Protein AF-A0A662BMJ9-F1 (afdb_monomer_lite)

Structure (mmCIF, N/CA/C/O backbone):
data_AF-A0A662BMJ9-F1
#
_entry.id   AF-A0A662BMJ9-F1
#
loop_
_atom_site.group_PDB
_atom_site.id
_atom_site.type_symbol
_atom_site.label_atom_id
_atom_site.label_alt_id
_atom_site.label_comp_id
_atom_site.label_asym_id
_atom_site.label_entity_id
_atom_site.label_seq_id
_atom_site.pdbx_PDB_ins_code
_atom_site.Cartn_x
_atom_site.Cartn_y
_atom_site.Cartn_z
_atom_site.occupancy
_atom_site.B_iso_or_equiv
_atom_site.auth_seq_id
_atom_site.auth_comp_id
_atom_site.auth_asym_id
_atom_site.auth_atom_id
_atom_site.pdbx_PDB_model_num
ATOM 1 N N . ILE A 1 1 ? -10.178 13.682 -7.368 1.00 93.69 1 ILE A N 1
ATOM 2 C CA . ILE A 1 1 ? -8.852 13.863 -8.023 1.00 93.69 1 ILE A CA 1
ATOM 3 C C . ILE A 1 1 ? -7.966 12.644 -7.784 1.00 93.69 1 ILE A C 1
ATOM 5 O O . ILE A 1 1 ? -7.646 11.996 -8.767 1.00 93.69 1 ILE A O 1
ATOM 9 N N . LEU A 1 2 ? -7.639 12.289 -6.529 1.00 95.38 2 LEU A N 1
ATOM 10 C CA . LEU A 1 2 ? -6.793 11.124 -6.208 1.00 95.38 2 LEU A CA 1
ATOM 11 C C . LEU A 1 2 ? -7.266 9.824 -6.881 1.00 95.38 2 LEU A C 1
ATOM 13 O O . LEU A 1 2 ? -6.475 9.168 -7.548 1.00 95.38 2 LEU A O 1
ATOM 17 N N . GLU A 1 3 ? -8.557 9.504 -6.777 1.00 97.31 3 GLU A N 1
ATOM 18 C CA . GLU A 1 3 ? -9.143 8.311 -7.402 1.00 97.31 3 GLU A CA 1
ATOM 19 C C . GLU A 1 3 ? -8.971 8.288 -8.929 1.00 97.31 3 GLU A C 1
ATOM 21 O O . GLU A 1 3 ? -8.506 7.298 -9.487 1.00 97.31 3 GLU A O 1
ATOM 26 N N . ASN A 1 4 ? -9.262 9.403 -9.609 1.00 97.81 4 ASN A N 1
ATOM 27 C CA . ASN A 1 4 ? -9.080 9.521 -11.060 1.00 97.81 4 ASN A CA 1
ATOM 28 C C . ASN A 1 4 ? -7.610 9.333 -11.462 1.00 97.81 4 ASN A C 1
ATOM 30 O O . ASN A 1 4 ? -7.328 8.677 -12.464 1.00 97.81 4 ASN A O 1
ATOM 34 N N . THR A 1 5 ? -6.676 9.882 -10.678 1.00 97.50 5 THR A N 1
ATOM 35 C CA . THR A 1 5 ? -5.238 9.687 -10.892 1.00 97.50 5 THR A CA 1
ATOM 36 C C . THR A 1 5 ? -4.856 8.222 -10.711 1.00 97.50 5 THR A C 1
ATOM 38 O O . THR A 1 5 ? -4.206 7.660 -11.586 1.00 97.50 5 THR A O 1
ATOM 41 N N . PHE A 1 6 ? -5.297 7.582 -9.627 1.00 97.31 6 PHE A N 1
ATOM 42 C CA . PHE A 1 6 ? -5.014 6.175 -9.354 1.00 97.31 6 PHE A CA 1
ATOM 43 C C . PHE A 1 6 ? -5.556 5.258 -10.461 1.00 97.31 6 PHE A C 1
ATOM 45 O O . PHE A 1 6 ? -4.809 4.447 -11.003 1.00 97.31 6 PHE A O 1
ATOM 52 N N . ASN A 1 7 ? -6.804 5.465 -10.893 1.00 96.94 7 ASN A N 1
ATOM 53 C CA . ASN A 1 7 ? -7.401 4.746 -12.023 1.00 96.94 7 ASN A CA 1
ATOM 54 C C . ASN A 1 7 ? -6.602 4.939 -13.316 1.00 96.94 7 ASN A C 1
ATOM 56 O O . ASN A 1 7 ? -6.372 3.984 -14.062 1.00 96.94 7 ASN A O 1
ATOM 60 N N . LYS A 1 8 ? -6.137 6.167 -13.582 1.00 97.12 8 LYS A N 1
ATOM 61 C CA . LYS A 1 8 ? -5.308 6.435 -14.756 1.00 97.12 8 LYS A CA 1
ATOM 62 C C . LYS A 1 8 ? -3.990 5.676 -14.680 1.00 97.12 8 LYS A C 1
ATOM 64 O O . LYS A 1 8 ? -3.643 5.035 -15.667 1.00 97.12 8 LYS A O 1
ATOM 69 N N . ILE A 1 9 ? -3.298 5.719 -13.540 1.00 94.62 9 ILE A N 1
ATOM 70 C CA . ILE A 1 9 ? -2.044 4.990 -13.322 1.00 94.62 9 ILE A CA 1
ATOM 71 C C . ILE A 1 9 ? -2.264 3.496 -13.550 1.00 94.62 9 ILE A C 1
ATOM 73 O O . ILE A 1 9 ? -1.599 2.938 -14.412 1.00 94.62 9 ILE A O 1
ATOM 77 N N . GLN A 1 10 ? -3.263 2.875 -12.921 1.00 91.88 10 GLN A N 1
ATOM 78 C CA . GLN A 1 10 ? -3.555 1.456 -13.153 1.00 91.88 10 GLN A CA 1
ATOM 79 C C . GLN A 1 10 ? -3.781 1.112 -14.634 1.00 91.88 10 GLN A C 1
ATOM 81 O O . GLN A 1 10 ? -3.343 0.066 -15.095 1.00 91.88 10 GLN A O 1
ATOM 86 N N . SER A 1 11 ? -4.410 2.007 -15.405 1.00 93.88 11 SER A N 1
ATOM 87 C CA . SER A 1 11 ? -4.686 1.760 -16.828 1.00 93.88 11 SER A CA 1
ATOM 88 C C . SER A 1 11 ? -3.487 1.920 -17.772 1.00 93.88 11 SER A C 1
ATOM 90 O O . SER A 1 11 ? -3.535 1.407 -18.887 1.00 93.88 11 SER A O 1
ATOM 92 N N . VAL A 1 12 ? -2.448 2.677 -17.395 1.00 94.44 12 VAL A N 1
ATOM 93 C CA . VAL A 1 12 ? -1.347 3.029 -18.322 1.00 94.44 12 VAL A CA 1
ATOM 94 C C . VAL A 1 12 ? 0.048 2.731 -17.797 1.00 94.44 12 VAL A C 1
ATOM 96 O O . VAL A 1 12 ? 1.012 2.835 -18.557 1.00 94.44 12 VAL A O 1
ATOM 99 N N . TRP A 1 13 ? 0.191 2.435 -16.508 1.00 90.50 13 TRP A N 1
ATOM 100 C CA . TRP A 1 13 ? 1.497 2.235 -15.905 1.00 90.50 13 TRP A CA 1
ATOM 101 C C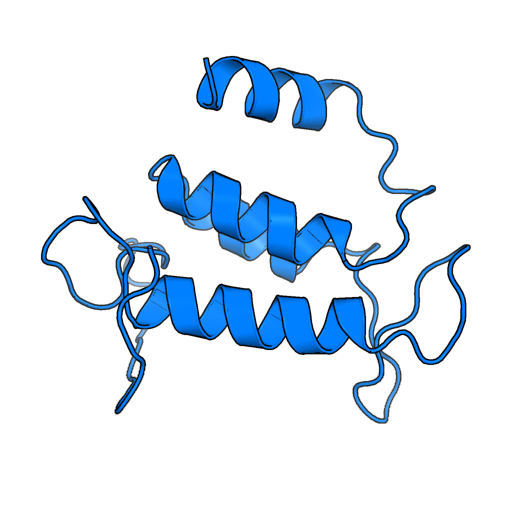 . TRP A 1 13 ? 2.123 0.944 -16.409 1.00 90.50 13 TRP A C 1
ATOM 103 O O . TRP A 1 13 ? 1.483 -0.102 -16.478 1.00 90.50 13 TRP A O 1
ATOM 113 N N . ASN A 1 14 ? 3.402 1.018 -16.755 1.00 88.31 14 ASN A N 1
ATOM 114 C CA . ASN A 1 14 ? 4.152 -0.156 -17.157 1.00 88.31 14 ASN A CA 1
ATOM 115 C C . ASN A 1 14 ? 4.825 -0.767 -15.920 1.00 88.31 14 ASN A C 1
ATOM 117 O O . ASN A 1 14 ? 5.914 -0.344 -15.524 1.00 88.31 14 ASN A O 1
ATOM 121 N N . PHE A 1 15 ? 4.179 -1.776 -15.335 1.00 86.25 15 PHE A N 1
ATOM 122 C CA . PHE A 1 15 ? 4.685 -2.494 -14.163 1.00 86.25 15 PHE A CA 1
ATOM 123 C C . PHE A 1 15 ? 5.956 -3.319 -14.427 1.00 86.25 15 PHE A C 1
ATOM 125 O O . PHE A 1 15 ? 6.608 -3.730 -13.478 1.00 86.25 15 PHE A O 1
ATOM 132 N N . GLU A 1 16 ? 6.372 -3.528 -15.679 1.00 84.94 16 GLU A N 1
ATOM 133 C CA . GLU A 1 16 ? 7.662 -4.169 -16.003 1.00 84.94 16 GLU A CA 1
ATOM 134 C C . GLU A 1 16 ? 8.850 -3.194 -15.883 1.00 84.94 16 GLU A C 1
ATOM 136 O O . GLU A 1 16 ? 10.019 -3.569 -16.022 1.00 84.94 16 GLU A O 1
ATOM 141 N N . LYS A 1 17 ? 8.571 -1.899 -15.681 1.00 84.88 17 LYS A N 1
ATOM 142 C CA . LYS A 1 17 ? 9.580 -0.835 -15.562 1.00 84.88 17 LYS A CA 1
ATOM 143 C C . LYS A 1 17 ? 9.580 -0.155 -14.188 1.00 84.88 17 LYS A C 1
ATOM 145 O O . LYS A 1 17 ? 10.107 0.948 -14.066 1.00 84.88 17 LYS A O 1
ATOM 150 N N . THR A 1 18 ? 9.027 -0.801 -13.165 1.00 86.69 18 THR A N 1
ATOM 151 C CA . THR A 1 18 ? 9.005 -0.302 -11.779 1.00 86.69 18 THR A CA 1
ATOM 152 C C . THR A 1 18 ? 10.305 -0.578 -11.033 1.00 86.69 18 THR A C 1
ATOM 154 O O . THR A 1 18 ? 11.088 -1.452 -11.408 1.00 86.69 18 THR A O 1
ATOM 157 N N . TRP A 1 19 ? 10.538 0.175 -9.957 1.00 85.44 19 TRP A N 1
ATOM 158 C CA . TRP A 1 19 ? 11.716 0.040 -9.089 1.00 85.44 19 TRP A CA 1
ATOM 159 C C . TRP A 1 19 ? 11.393 -0.685 -7.778 1.00 85.44 19 TRP A C 1
ATOM 161 O O . TRP A 1 19 ? 12.289 -0.973 -6.991 1.00 85.44 19 TRP A O 1
ATOM 171 N N . GLY A 1 20 ? 10.118 -0.988 -7.534 1.00 90.12 20 GLY A N 1
ATOM 172 C CA . GLY A 1 20 ? 9.650 -1.774 -6.393 1.00 90.12 20 GLY A CA 1
ATOM 173 C C . GLY A 1 20 ? 8.993 -0.921 -5.312 1.00 90.12 20 GLY A C 1
ATOM 174 O O . GLY A 1 20 ? 7.994 -1.344 -4.750 1.00 90.12 20 GLY A O 1
ATOM 175 N N . TRP A 1 21 ? 9.471 0.306 -5.065 1.00 92.38 21 TRP A N 1
ATOM 176 C CA . TRP A 1 21 ? 8.808 1.243 -4.137 1.00 92.38 21 TRP A CA 1
ATOM 177 C C . TRP A 1 21 ? 7.419 1.677 -4.634 1.00 92.38 21 TRP A C 1
ATOM 179 O O . TRP A 1 21 ? 6.573 2.091 -3.840 1.00 92.38 21 TRP A O 1
ATOM 189 N N . ASP A 1 22 ? 7.181 1.558 -5.941 1.00 93.56 22 ASP A N 1
ATOM 190 C CA . ASP A 1 22 ? 5.920 1.886 -6.596 1.00 93.56 22 ASP A CA 1
ATOM 191 C C . ASP A 1 22 ? 4.752 1.085 -5.994 1.00 93.56 22 ASP A C 1
ATOM 193 O O . ASP A 1 22 ? 3.700 1.651 -5.710 1.00 93.56 22 ASP A O 1
ATOM 197 N N . PHE A 1 23 ? 4.949 -0.213 -5.736 1.00 95.50 23 PHE A N 1
ATOM 198 C CA . PHE A 1 23 ? 3.909 -1.118 -5.233 1.00 95.50 23 PHE A CA 1
ATOM 199 C C . PHE A 1 23 ? 3.362 -0.723 -3.859 1.00 95.50 23 PHE A C 1
ATOM 201 O O . PHE A 1 23 ? 2.153 -0.522 -3.757 1.00 95.50 23 PHE A O 1
ATOM 208 N N . PRO A 1 24 ? 4.183 -0.536 -2.806 1.00 97.44 24 PRO A N 1
ATOM 209 C CA . PRO A 1 24 ? 3.666 -0.085 -1.522 1.00 97.44 24 PRO A CA 1
ATOM 210 C C . PRO A 1 24 ? 3.073 1.326 -1.583 1.00 97.44 24 PRO A C 1
ATOM 212 O O . PRO A 1 24 ? 2.097 1.598 -0.888 1.00 97.44 24 PRO A O 1
ATOM 215 N N . MET A 1 25 ? 3.598 2.220 -2.429 1.00 97.06 25 MET A N 1
ATOM 216 C CA . MET A 1 25 ? 2.998 3.546 -2.624 1.00 97.06 25 MET A CA 1
ATOM 217 C C . MET A 1 25 ? 1.590 3.445 -3.232 1.00 97.06 25 MET A C 1
ATOM 219 O O . MET A 1 25 ? 0.644 4.065 -2.732 1.00 97.06 25 MET A O 1
ATOM 223 N N . LEU A 1 26 ? 1.425 2.619 -4.267 1.00 97.62 26 LEU A N 1
ATOM 224 C CA . LEU A 1 26 ? 0.128 2.363 -4.884 1.00 97.62 26 LEU A CA 1
ATOM 225 C C . LEU A 1 26 ? -0.817 1.637 -3.923 1.00 97.62 26 LEU A C 1
ATOM 227 O O . LEU A 1 26 ? -1.982 2.016 -3.837 1.00 97.62 26 LEU A O 1
ATOM 231 N N . ALA A 1 27 ? -0.327 0.671 -3.145 1.00 98.50 27 ALA A N 1
ATOM 232 C CA . ALA A 1 27 ? -1.127 -0.050 -2.159 1.00 98.50 27 ALA A CA 1
ATOM 233 C C . ALA A 1 27 ? -1.658 0.882 -1.062 1.00 98.50 27 ALA A C 1
ATOM 235 O O . ALA A 1 27 ? -2.846 0.865 -0.745 1.00 98.50 27 ALA A O 1
ATOM 236 N N . MET A 1 28 ? -0.811 1.772 -0.535 1.00 98.50 28 MET A N 1
ATOM 237 C CA . MET A 1 28 ? -1.244 2.790 0.424 1.00 98.50 28 MET A CA 1
ATOM 238 C C . MET A 1 28 ? -2.278 3.752 -0.175 1.00 98.50 28 MET A C 1
ATOM 240 O O . MET A 1 28 ? -3.170 4.228 0.531 1.00 98.50 28 MET A O 1
ATOM 244 N N . THR A 1 29 ? -2.175 4.041 -1.472 1.00 98.25 29 THR A N 1
ATOM 245 C CA . THR A 1 29 ? -3.160 4.861 -2.186 1.00 98.25 29 THR A CA 1
ATOM 246 C C . THR A 1 29 ? -4.488 4.120 -2.337 1.00 98.25 29 THR A C 1
ATOM 248 O O . THR A 1 29 ? -5.532 4.684 -2.021 1.00 98.25 29 THR A O 1
ATOM 251 N N . ALA A 1 30 ? -4.462 2.851 -2.751 1.00 98.38 30 ALA A N 1
ATOM 252 C CA . ALA A 1 30 ? -5.647 2.006 -2.873 1.00 98.38 30 ALA A CA 1
ATOM 253 C C . ALA A 1 30 ? -6.374 1.853 -1.527 1.00 98.38 30 ALA A C 1
ATOM 255 O O . ALA A 1 30 ? 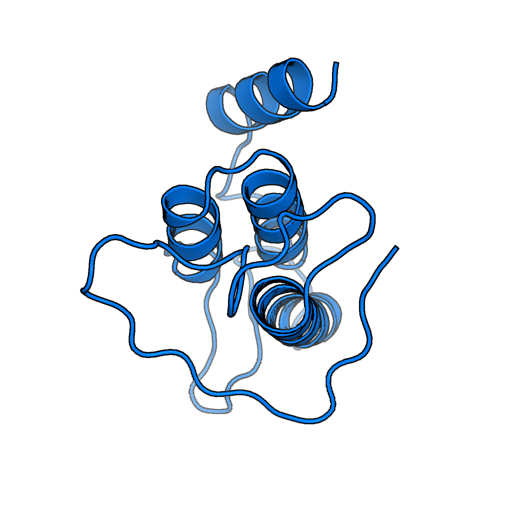-7.590 2.032 -1.459 1.00 98.38 30 ALA A O 1
ATOM 256 N N . ALA A 1 31 ? -5.627 1.633 -0.440 1.00 98.06 31 ALA A N 1
ATOM 257 C CA . ALA A 1 31 ? -6.178 1.571 0.911 1.00 98.06 31 ALA A CA 1
ATOM 258 C C . ALA A 1 31 ? -6.899 2.877 1.293 1.00 98.06 31 ALA A C 1
ATOM 260 O O . ALA A 1 31 ? -8.055 2.833 1.706 1.00 98.06 31 ALA A O 1
ATOM 261 N N . ARG A 1 32 ? -6.277 4.046 1.060 1.00 97.62 32 ARG A N 1
ATOM 262 C CA . ARG A 1 32 ? -6.907 5.363 1.303 1.00 97.62 32 ARG A CA 1
ATOM 263 C C . ARG A 1 32 ? -8.139 5.634 0.436 1.00 97.62 32 ARG A C 1
ATOM 265 O O . ARG A 1 32 ? -8.955 6.477 0.793 1.00 97.62 32 ARG A O 1
ATOM 272 N N . LEU A 1 33 ? -8.271 4.943 -0.693 1.00 97.50 33 LEU A N 1
ATOM 273 C CA . LEU A 1 33 ? -9.436 4.996 -1.577 1.00 97.50 33 LEU A CA 1
ATOM 274 C C . LEU A 1 33 ? -10.505 3.948 -1.223 1.00 97.50 33 LEU A C 1
ATOM 276 O O . LEU A 1 33 ? -11.426 3.752 -2.009 1.00 97.50 33 LEU A O 1
ATOM 280 N N . ASN A 1 34 ? -10.397 3.279 -0.069 1.00 96.44 34 ASN A N 1
ATOM 281 C CA . ASN A 1 34 ? -11.287 2.194 0.357 1.00 96.44 34 ASN A CA 1
ATOM 282 C C . ASN A 1 34 ? -11.321 1.016 -0.636 1.00 96.44 34 ASN A C 1
ATOM 284 O O . ASN A 1 34 ? -12.357 0.383 -0.834 1.00 96.44 34 ASN A O 1
ATOM 288 N N . ARG A 1 35 ? -10.175 0.702 -1.256 1.00 97.62 35 ARG A N 1
ATOM 289 C CA . ARG A 1 35 ? -9.988 -0.428 -2.186 1.00 97.62 35 ARG A CA 1
ATOM 290 C C . ARG A 1 35 ? -8.971 -1.424 -1.616 1.00 97.62 35 ARG A C 1
ATOM 292 O O . ARG A 1 35 ? -7.876 -1.572 -2.160 1.00 97.62 35 ARG A O 1
ATOM 299 N N . PRO A 1 36 ? -9.284 -2.078 -0.483 1.00 97.56 36 PRO A N 1
ATOM 300 C CA . PRO A 1 36 ? -8.314 -2.886 0.247 1.00 97.56 36 PRO A CA 1
ATOM 301 C C . PRO A 1 36 ? -7.907 -4.170 -0.490 1.00 97.56 36 PRO A C 1
ATOM 303 O O . PRO A 1 36 ? -6.776 -4.616 -0.324 1.00 97.56 36 PRO A O 1
ATOM 306 N N . ASP A 1 37 ? -8.782 -4.759 -1.315 1.00 97.81 37 ASP A N 1
ATOM 307 C CA . ASP A 1 37 ? -8.417 -5.935 -2.12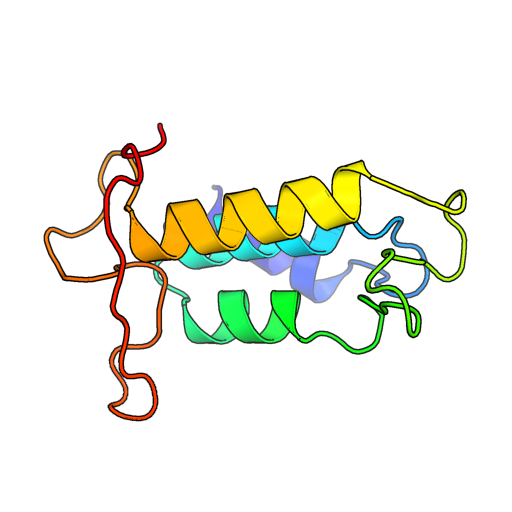1 1.00 97.81 37 ASP A CA 1
ATOM 308 C C . ASP A 1 37 ? -7.315 -5.574 -3.129 1.00 97.81 37 ASP A C 1
ATOM 310 O O . ASP A 1 37 ? -6.288 -6.240 -3.183 1.00 97.81 37 ASP A O 1
ATOM 314 N N . GLU A 1 38 ? -7.444 -4.436 -3.814 1.00 97.94 38 GLU A N 1
ATOM 315 C CA . GLU A 1 38 ? -6.412 -3.950 -4.738 1.00 97.94 38 GLU A CA 1
ATOM 316 C C . GLU A 1 38 ? -5.121 -3.545 -4.026 1.00 97.94 38 GLU A C 1
ATOM 318 O O . GLU A 1 38 ? -4.032 -3.726 -4.567 1.00 97.94 38 GLU A O 1
ATOM 323 N N . ALA A 1 39 ? -5.219 -3.016 -2.802 1.00 98.44 39 ALA A N 1
ATOM 324 C CA . ALA A 1 39 ? -4.039 -2.745 -1.989 1.00 98.44 39 ALA A CA 1
ATOM 325 C C . ALA A 1 39 ? -3.243 -4.032 -1.721 1.00 98.44 39 ALA A C 1
ATOM 327 O O . ALA A 1 39 ? -2.021 -4.037 -1.858 1.00 98.44 39 ALA A O 1
ATOM 328 N N . ILE A 1 40 ? -3.933 -5.125 -1.384 1.00 97.88 40 ILE A N 1
ATOM 329 C CA . ILE A 1 40 ? -3.317 -6.441 -1.199 1.00 97.88 40 ILE A CA 1
ATOM 330 C C . ILE A 1 40 ? -2.755 -6.977 -2.519 1.00 97.88 40 ILE A C 1
ATOM 332 O O . ILE A 1 40 ? -1.605 -7.411 -2.537 1.00 97.88 40 ILE A O 1
ATOM 336 N N . ASP A 1 41 ? -3.511 -6.901 -3.615 1.00 97.00 41 ASP A N 1
ATOM 337 C CA . ASP A 1 41 ? -3.064 -7.384 -4.927 1.00 97.00 41 ASP A CA 1
ATOM 338 C C . ASP A 1 41 ? -1.782 -6.676 -5.386 1.00 97.00 41 ASP A C 1
ATOM 340 O O . ASP A 1 41 ? -0.865 -7.317 -5.895 1.00 97.00 41 ASP A O 1
ATOM 344 N N . LEU A 1 42 ? -1.658 -5.368 -5.137 1.00 97.19 42 LEU A N 1
ATOM 345 C CA . LEU A 1 42 ? -0.444 -4.601 -5.427 1.00 97.19 42 LEU A CA 1
ATOM 346 C C . LEU A 1 42 ? 0.755 -5.048 -4.579 1.00 97.19 42 LEU A C 1
ATOM 348 O O . LEU A 1 42 ? 1.869 -5.118 -5.096 1.00 97.19 42 LEU A O 1
ATOM 352 N N . LEU A 1 43 ? 0.553 -5.369 -3.295 1.00 97.06 43 LEU A N 1
ATOM 353 C CA . LEU A 1 43 ? 1.618 -5.892 -2.427 1.00 97.06 43 LEU A CA 1
ATOM 354 C C . LEU A 1 43 ? 2.016 -7.336 -2.762 1.00 97.06 43 LEU A C 1
ATOM 356 O O . LEU A 1 43 ? 3.096 -7.769 -2.365 1.00 97.06 43 LEU A O 1
ATOM 360 N N . LEU A 1 44 ? 1.160 -8.073 -3.469 1.00 95.50 44 LEU A N 1
ATOM 361 C CA . LEU A 1 44 ? 1.394 -9.451 -3.912 1.00 95.50 44 LEU A CA 1
ATOM 362 C C . LEU A 1 44 ? 1.685 -9.552 -5.416 1.00 95.50 44 LEU A C 1
ATOM 364 O O . LEU A 1 44 ? 1.740 -10.654 -5.963 1.00 95.50 44 LEU A O 1
ATOM 368 N N . HIS A 1 45 ? 1.856 -8.415 -6.089 1.00 94.00 45 HIS A N 1
ATOM 369 C CA . HIS A 1 45 ? 2.030 -8.359 -7.531 1.00 94.00 45 HIS A CA 1
ATOM 370 C C . HIS A 1 45 ? 3.308 -9.095 -7.961 1.00 94.00 45 HIS A C 1
ATOM 372 O O . HIS A 1 45 ? 4.356 -8.957 -7.336 1.00 94.00 45 HIS A O 1
ATOM 378 N N . GLU A 1 46 ? 3.263 -9.824 -9.079 1.00 91.00 46 GLU A N 1
ATOM 379 C CA . GLU A 1 46 ? 4.380 -10.660 -9.561 1.00 91.00 46 GLU A CA 1
ATOM 380 C C . GLU A 1 46 ? 5.689 -9.881 -9.788 1.00 91.00 46 GLU A C 1
ATOM 382 O O . GLU A 1 46 ? 6.780 -10.366 -9.497 1.00 91.00 46 GLU A O 1
ATOM 387 N N . ASN A 1 47 ? 5.576 -8.631 -10.245 1.00 90.56 47 ASN A N 1
ATOM 388 C CA . ASN A 1 47 ? 6.707 -7.716 -10.434 1.00 90.56 47 ASN A CA 1
ATOM 389 C C . ASN A 1 47 ? 7.242 -7.086 -9.129 1.00 90.56 47 ASN A C 1
ATOM 391 O O . ASN A 1 47 ? 8.218 -6.333 -9.179 1.00 90.56 47 ASN A O 1
ATOM 395 N N . PHE A 1 48 ? 6.638 -7.385 -7.973 1.00 92.56 48 PHE A N 1
ATOM 396 C CA . PHE A 1 48 ? 7.126 -6.998 -6.649 1.00 92.56 48 PHE A CA 1
ATOM 397 C C . PHE A 1 48 ? 7.814 -8.181 -5.953 1.00 92.56 48 PHE A C 1
ATOM 399 O O . PHE A 1 48 ? 7.326 -8.746 -4.976 1.00 92.56 48 PHE A O 1
ATOM 406 N N . GLY A 1 49 ? 8.953 -8.591 -6.514 1.00 89.81 49 GLY A N 1
ATOM 407 C CA . GLY A 1 49 ? 9.675 -9.792 -6.105 1.00 89.81 49 GLY A CA 1
ATOM 408 C C . GLY A 1 49 ? 10.607 -9.600 -4.905 1.00 89.81 49 GLY A C 1
ATOM 409 O O . GLY A 1 49 ? 11.179 -8.530 -4.686 1.00 89.81 49 GLY A O 1
ATOM 410 N N . PHE A 1 50 ? 10.812 -10.691 -4.163 1.00 91.88 50 PHE A N 1
ATOM 411 C CA . PHE A 1 50 ? 11.749 -10.783 -3.041 1.00 91.88 50 PHE A CA 1
ATOM 412 C C . PHE A 1 50 ? 12.623 -12.025 -3.182 1.00 91.88 50 PHE A C 1
ATOM 414 O O . PHE A 1 50 ? 12.145 -13.080 -3.609 1.00 91.88 50 PHE A O 1
ATOM 421 N N . ASP A 1 51 ? 13.913 -11.900 -2.872 1.00 92.38 51 ASP A N 1
ATOM 422 C CA . ASP A 1 51 ? 14.825 -13.042 -2.879 1.00 92.38 51 ASP A CA 1
ATOM 423 C C . ASP A 1 51 ? 14.625 -13.932 -1.635 1.00 92.38 51 ASP A C 1
ATOM 425 O O . ASP A 1 51 ? 13.803 -13.654 -0.760 1.00 92.38 51 ASP A O 1
ATOM 429 N N . GLN A 1 52 ? 15.405 -15.010 -1.528 1.00 93.88 52 GLN A N 1
ATOM 430 C CA . GLN A 1 52 ? 15.332 -15.937 -0.390 1.00 93.88 52 GLN A CA 1
ATOM 431 C C . GLN A 1 52 ? 15.674 -15.300 0.971 1.00 93.88 52 GLN A C 1
ATOM 433 O O . GLN A 1 52 ? 15.335 -15.863 2.009 1.00 93.88 52 GLN A O 1
ATOM 438 N N . HIS A 1 53 ? 16.339 -14.141 0.980 1.00 93.56 53 HIS A N 1
ATOM 439 C CA . HIS A 1 53 ? 16.665 -13.382 2.188 1.00 93.56 53 HIS A CA 1
ATOM 440 C C . HIS A 1 53 ? 15.602 -12.319 2.506 1.00 93.56 53 HIS A C 1
ATOM 442 O O . HIS A 1 53 ? 15.739 -11.585 3.484 1.00 93.56 53 HIS A O 1
ATOM 448 N N . GLY A 1 54 ? 14.549 -12.217 1.688 1.00 91.56 54 GLY A N 1
ATOM 449 C CA . GLY A 1 54 ? 13.507 -11.207 1.816 1.00 91.56 54 GLY A CA 1
ATOM 450 C C . GLY A 1 54 ? 13.931 -9.828 1.312 1.00 91.56 54 GLY A C 1
ATOM 451 O O . GLY A 1 54 ? 13.291 -8.839 1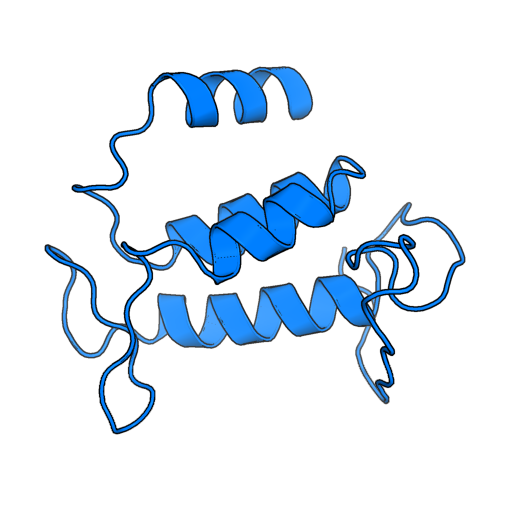.662 1.00 91.56 54 GLY A O 1
ATOM 452 N N . LEU A 1 55 ? 14.994 -9.716 0.511 1.00 92.19 55 LEU A N 1
ATOM 453 C CA . LEU A 1 55 ? 15.408 -8.451 -0.093 1.00 92.19 55 LEU A CA 1
ATOM 454 C C . LEU A 1 55 ? 14.597 -8.207 -1.359 1.00 92.19 55 LEU A C 1
ATOM 456 O O . LEU A 1 55 ? 14.569 -9.048 -2.261 1.00 92.19 55 LEU A O 1
ATOM 460 N N . ALA A 1 56 ? 13.942 -7.048 -1.424 1.00 90.69 56 ALA A N 1
ATOM 461 C CA . ALA A 1 56 ? 13.197 -6.665 -2.607 1.00 90.69 56 ALA A CA 1
ATOM 462 C C . ALA A 1 56 ? 14.161 -6.500 -3.784 1.00 90.69 56 ALA A C 1
ATOM 464 O O . ALA A 1 56 ? 15.193 -5.823 -3.681 1.00 90.69 56 ALA A O 1
ATOM 465 N N . TYR A 1 57 ? 13.791 -7.092 -4.911 1.00 86.31 57 TYR A N 1
ATOM 466 C CA . TYR A 1 57 ? 14.445 -6.868 -6.187 1.00 86.31 57 TYR A CA 1
ATOM 467 C C . TYR A 1 57 ? 13.410 -6.386 -7.196 1.00 86.31 57 TYR A C 1
ATOM 469 O O . TYR A 1 57 ? 12.216 -6.654 -7.093 1.00 86.31 57 TYR A O 1
ATOM 477 N N . SER A 1 58 ? 13.873 -5.645 -8.189 1.00 73.81 58 SER A N 1
ATOM 478 C CA . SER A 1 58 ? 13.050 -5.278 -9.334 1.00 73.81 58 SER A CA 1
ATOM 479 C C . SER A 1 58 ? 13.785 -5.664 -10.602 1.00 73.81 58 SER A C 1
ATOM 481 O O . SER A 1 58 ? 15.002 -5.841 -10.600 1.00 73.81 58 SER A O 1
ATOM 483 N N . MET A 1 59 ? 13.052 -5.780 -11.707 1.00 69.25 59 MET A N 1
ATOM 484 C CA . MET A 1 59 ? 13.654 -6.127 -12.994 1.00 69.25 59 MET A CA 1
ATOM 485 C C . MET A 1 59 ? 14.717 -5.116 -13.458 1.00 69.25 59 MET A C 1
ATOM 487 O O . MET A 1 59 ? 15.564 -5.467 -14.277 1.00 69.25 59 MET A O 1
ATOM 491 N N . LYS A 1 60 ? 14.656 -3.855 -12.995 1.00 73.06 60 LYS A N 1
ATOM 492 C CA . LYS A 1 60 ? 15.514 -2.757 -13.489 1.00 73.06 60 LYS A CA 1
ATOM 493 C C . LYS A 1 60 ? 16.076 -1.821 -12.419 1.00 73.06 60 LYS A C 1
ATOM 495 O O . LYS A 1 60 ? 16.860 -0.939 -12.760 1.00 73.06 60 LYS A O 1
ATOM 500 N N . GLY A 1 61 ? 15.651 -1.948 -11.168 1.00 71.25 61 GLY A N 1
ATOM 501 C CA . GLY A 1 61 ? 16.151 -1.127 -10.071 1.00 71.25 61 GLY A CA 1
ATOM 502 C C . GLY A 1 61 ? 17.449 -1.680 -9.474 1.00 71.25 61 GLY A C 1
ATOM 503 O O . GLY A 1 61 ? 17.841 -2.813 -9.760 1.00 71.25 61 GLY A O 1
ATOM 504 N N . PRO A 1 62 ? 18.136 -0.877 -8.647 1.00 79.25 62 PRO A N 1
ATOM 505 C CA . PRO A 1 62 ? 19.329 -1.323 -7.931 1.00 79.25 62 PRO A CA 1
ATOM 506 C C . PRO A 1 62 ? 18.996 -2.477 -6.971 1.00 79.25 62 PRO A C 1
ATOM 508 O O . PRO A 1 62 ? 17.852 -2.629 -6.560 1.00 79.25 62 PRO A O 1
ATOM 511 N N . PHE A 1 63 ? 19.983 -3.292 -6.598 1.00 84.75 63 PHE A N 1
ATOM 512 C CA . PHE A 1 63 ? 19.801 -4.389 -5.642 1.00 84.75 63 PHE A CA 1
ATOM 513 C C . PHE A 1 63 ? 20.952 -4.413 -4.617 1.00 84.75 63 PHE A C 1
ATOM 515 O O . PHE A 1 63 ? 22.111 -4.365 -5.040 1.00 84.75 63 PHE A O 1
ATOM 522 N N . PRO A 1 64 ? 20.668 -4.497 -3.297 1.00 85.69 64 PRO A N 1
ATOM 523 C CA . PRO A 1 64 ? 19.336 -4.467 -2.678 1.00 85.69 64 PRO A CA 1
ATOM 524 C C . PRO A 1 64 ? 18.688 -3.075 -2.742 1.00 85.69 64 PRO A C 1
ATOM 526 O O . PRO A 1 64 ? 19.381 -2.057 -2.703 1.00 85.69 64 PRO A O 1
ATOM 529 N N . TYR A 1 65 ? 17.352 -3.021 -2.793 1.00 88.38 65 TYR A N 1
ATOM 530 C CA . TYR A 1 65 ? 16.605 -1.760 -2.804 1.00 88.38 65 TYR A CA 1
ATOM 531 C C . TYR A 1 65 ? 15.704 -1.601 -1.581 1.00 88.38 65 TYR A C 1
ATOM 533 O O . TYR A 1 65 ? 14.510 -1.893 -1.598 1.00 88.38 65 TYR A O 1
ATOM 541 N N . PHE A 1 66 ? 16.272 -1.070 -0.502 1.00 91.81 66 PHE A N 1
ATOM 542 C CA . PHE A 1 66 ? 15.561 -0.915 0.768 1.00 91.81 66 PHE A CA 1
ATOM 543 C C . PHE A 1 66 ? 14.300 -0.036 0.753 1.00 91.81 66 PHE A C 1
ATOM 545 O O . PHE A 1 66 ? 13.420 -0.317 1.567 1.00 91.81 66 PHE A O 1
ATOM 552 N N . PRO A 1 67 ? 14.123 0.966 -0.134 1.00 93.62 67 PRO A N 1
ATOM 553 C CA . PRO A 1 67 ? 12.849 1.679 -0.222 1.00 93.62 67 PRO A CA 1
ATOM 554 C C . PRO A 1 67 ? 11.655 0.762 -0.517 1.00 93.62 67 PRO A C 1
ATOM 556 O O . PRO A 1 67 ? 10.570 1.000 0.002 1.00 93.62 67 PRO A O 1
ATOM 559 N N . ALA A 1 68 ? 11.849 -0.315 -1.282 1.00 93.81 68 ALA A N 1
ATOM 560 C CA . ALA A 1 68 ? 10.805 -1.306 -1.532 1.00 93.81 68 ALA A CA 1
ATOM 561 C C . ALA A 1 68 ? 10.444 -2.096 -0.259 1.00 93.81 68 ALA A C 1
ATOM 563 O O . ALA A 1 68 ? 9.273 -2.166 0.112 1.00 93.81 68 ALA A O 1
ATOM 564 N N . ASN A 1 69 ? 11.443 -2.618 0.460 1.00 95.44 69 ASN A N 1
ATOM 565 C CA . ASN A 1 69 ? 11.242 -3.309 1.738 1.00 95.44 69 ASN A CA 1
ATOM 566 C C . ASN A 1 69 ? 10.595 -2.410 2.802 1.00 95.44 69 ASN A C 1
ATOM 568 O O . ASN A 1 69 ? 9.606 -2.787 3.426 1.00 95.44 69 ASN A O 1
ATOM 572 N N . GLY A 1 70 ? 11.145 -1.211 3.006 1.00 96.62 70 GLY A N 1
ATOM 573 C CA . GLY A 1 70 ? 10.613 -0.243 3.965 1.00 96.62 70 GLY A CA 1
ATOM 574 C C . GLY A 1 70 ? 9.211 0.229 3.582 1.00 96.62 70 GLY A C 1
ATOM 575 O O . GLY A 1 70 ? 8.356 0.395 4.452 1.00 96.62 70 GLY A O 1
ATOM 576 N N . GLY A 1 71 ? 8.951 0.371 2.281 1.00 97.00 71 GLY A N 1
ATOM 577 C CA . GLY A 1 71 ? 7.632 0.666 1.742 1.00 97.00 71 GLY A CA 1
ATOM 578 C C . GLY A 1 71 ? 6.621 -0.432 2.064 1.00 97.00 71 GLY A C 1
ATOM 579 O O . GLY A 1 71 ? 5.548 -0.109 2.562 1.00 97.00 71 GLY A O 1
ATOM 580 N N . LEU A 1 72 ? 6.960 -1.711 1.852 1.00 97.62 72 LEU A N 1
ATOM 581 C CA . LEU A 1 72 ? 6.094 -2.841 2.218 1.00 97.62 72 LEU A CA 1
ATOM 582 C C . LEU A 1 72 ? 5.719 -2.790 3.704 1.00 97.62 72 LEU A C 1
ATOM 584 O O . LEU A 1 72 ? 4.538 -2.848 4.043 1.00 97.62 72 LEU A O 1
ATOM 588 N N . LEU A 1 73 ? 6.713 -2.642 4.586 1.00 97.31 73 LEU A N 1
ATOM 589 C CA . LEU A 1 73 ? 6.477 -2.577 6.032 1.00 97.31 73 LEU A CA 1
ATOM 590 C C . LEU A 1 73 ? 5.594 -1.382 6.406 1.00 97.31 73 LEU A C 1
ATOM 592 O O . LEU A 1 73 ? 4.660 -1.529 7.190 1.00 97.31 73 LEU A O 1
ATOM 596 N N . THR A 1 74 ? 5.852 -0.219 5.807 1.00 98.25 74 THR A N 1
ATOM 597 C CA . THR A 1 74 ? 5.046 0.991 6.017 1.00 98.25 74 THR A CA 1
ATOM 598 C C . THR A 1 74 ? 3.607 0.793 5.547 1.00 98.25 74 THR A C 1
ATOM 600 O O . THR A 1 74 ? 2.678 1.125 6.277 1.00 98.25 74 THR A O 1
ATOM 603 N N . ALA A 1 75 ? 3.404 0.209 4.363 1.00 98.44 75 ALA A N 1
ATOM 604 C CA . ALA A 1 75 ? 2.079 -0.031 3.806 1.00 98.44 75 ALA A CA 1
ATOM 605 C C . ALA A 1 75 ? 1.260 -0.975 4.693 1.00 98.44 75 ALA A C 1
ATOM 607 O O . ALA A 1 75 ? 0.126 -0.654 5.041 1.00 98.44 75 ALA A O 1
ATOM 608 N N . VAL A 1 76 ? 1.850 -2.089 5.136 1.00 98.12 76 VAL A N 1
ATOM 609 C CA . VAL A 1 76 ? 1.190 -3.039 6.045 1.00 98.12 76 VAL A CA 1
ATOM 610 C C . VAL A 1 76 ? 0.869 -2.385 7.392 1.00 98.12 76 VAL A C 1
ATOM 612 O O . VAL A 1 76 ? -0.253 -2.520 7.884 1.00 98.12 76 VAL A O 1
ATOM 615 N N . ALA A 1 77 ? 1.818 -1.639 7.969 1.00 98.25 77 ALA A N 1
ATOM 616 C CA . ALA A 1 77 ? 1.614 -0.916 9.222 1.00 98.25 77 ALA A CA 1
ATOM 617 C C . ALA A 1 77 ? 0.479 0.107 9.107 1.00 98.25 77 ALA A C 1
ATOM 619 O O . ALA A 1 77 ? -0.350 0.199 10.003 1.00 98.25 77 ALA A O 1
ATOM 620 N N . MET A 1 78 ? 0.394 0.827 7.990 1.00 98.56 78 MET A N 1
ATOM 621 C CA . MET A 1 78 ? -0.678 1.780 7.718 1.00 98.56 78 MET A CA 1
ATOM 622 C C . MET A 1 78 ? -2.035 1.099 7.518 1.00 98.56 78 MET A C 1
ATOM 624 O O . MET A 1 78 ? -3.044 1.540 8.066 1.00 98.56 78 MET A O 1
ATOM 628 N N . MET A 1 79 ? -2.076 0.020 6.733 1.00 98.44 79 MET A N 1
ATOM 629 C CA . MET A 1 79 ? -3.304 -0.729 6.468 1.00 98.44 79 MET A CA 1
ATOM 630 C C . MET A 1 79 ? -3.879 -1.329 7.759 1.00 98.44 79 MET A C 1
ATOM 632 O O . MET A 1 79 ? -5.097 -1.389 7.918 1.00 98.44 79 MET A O 1
ATOM 636 N N . ALA A 1 80 ? -3.016 -1.728 8.698 1.00 97.94 80 ALA A N 1
ATOM 637 C CA . ALA A 1 80 ? -3.414 -2.224 10.011 1.00 97.94 80 ALA A CA 1
ATOM 638 C C . ALA A 1 80 ? -3.723 -1.089 11.009 1.00 97.94 80 ALA A C 1
ATOM 640 O O . ALA A 1 80 ? -4.776 -1.083 11.637 1.00 97.94 80 ALA A O 1
ATOM 641 N N . GLY A 1 81 ? -2.816 -0.120 11.144 1.00 97.19 81 GLY A N 1
ATOM 642 C CA . GLY A 1 81 ? -2.831 0.956 12.142 1.00 97.19 81 GLY A CA 1
ATOM 643 C C . GLY A 1 81 ? -3.675 2.185 11.791 1.00 97.19 81 GLY A C 1
ATOM 644 O O . GLY A 1 81 ? -3.793 3.088 12.619 1.00 97.19 81 GLY A O 1
ATOM 645 N N . ALA A 1 82 ? -4.295 2.196 10.609 1.00 97.31 82 ALA A N 1
ATOM 646 C CA . ALA A 1 82 ? -5.104 3.283 10.064 1.00 97.31 82 ALA A CA 1
ATOM 647 C C . ALA A 1 82 ? -4.320 4.549 9.666 1.00 97.31 82 ALA A C 1
ATOM 649 O O . ALA A 1 82 ? -3.109 4.681 9.863 1.00 97.31 82 ALA A O 1
ATOM 650 N N . TRP A 1 83 ? -5.054 5.491 9.075 1.00 97.62 83 TRP A N 1
ATOM 651 C CA . TRP A 1 83 ? -4.579 6.809 8.661 1.00 97.62 83 TRP A CA 1
ATOM 652 C C . TRP A 1 83 ? -5.593 7.909 9.028 1.00 97.62 83 TRP A C 1
ATOM 654 O O . TRP A 1 83 ? -6.677 7.624 9.560 1.00 97.62 83 TRP A O 1
ATOM 664 N N . ASP A 1 84 ? -5.264 9.171 8.773 1.00 96.56 84 ASP A N 1
ATOM 665 C CA . ASP A 1 84 ? -6.177 10.288 9.011 1.00 96.56 84 ASP A CA 1
ATOM 666 C C . ASP A 1 84 ? -7.410 10.209 8.102 1.00 96.56 84 ASP A C 1
ATOM 668 O O . ASP A 1 84 ? -7.329 10.026 6.890 1.00 96.56 84 ASP A O 1
ATOM 672 N N . GLY A 1 85 ? -8.596 10.311 8.707 1.00 94.56 85 GLY A N 1
ATOM 673 C CA . GLY A 1 85 ? -9.867 10.147 7.996 1.00 94.56 85 GLY A CA 1
ATOM 674 C C . GLY A 1 85 ? -10.240 8.698 7.655 1.00 94.56 85 GLY A C 1
ATOM 675 O O . GLY A 1 85 ? -11.298 8.485 7.069 1.00 94.56 85 GLY A O 1
ATOM 676 N N . ALA A 1 86 ? -9.428 7.705 8.038 1.00 96.25 86 ALA A N 1
ATOM 677 C CA . ALA A 1 86 ? -9.814 6.300 7.929 1.00 96.25 86 ALA A CA 1
ATOM 678 C C . ALA A 1 86 ? -11.034 5.986 8.806 1.00 96.25 86 ALA A C 1
ATOM 680 O O . ALA A 1 86 ? -11.182 6.532 9.908 1.00 96.25 86 ALA A O 1
ATOM 681 N N . GLU A 1 87 ? -11.867 5.055 8.341 1.00 92.81 87 GLU A N 1
ATOM 682 C CA . GLU A 1 87 ? -12.984 4.530 9.121 1.00 92.81 87 GLU A CA 1
ATOM 683 C C . GLU A 1 87 ? -12.505 3.960 10.463 1.00 92.81 87 GLU A C 1
ATOM 685 O O . GLU A 1 87 ? -11.418 3.386 10.575 1.00 92.81 87 GLU A O 1
ATOM 690 N N . ASN A 1 88 ? -13.328 4.108 11.505 1.00 92.31 88 ASN A N 1
ATOM 691 C CA . ASN A 1 88 ? -13.016 3.593 12.837 1.00 92.31 88 ASN A CA 1
ATOM 692 C C . ASN A 1 88 ? -13.336 2.093 12.940 1.00 92.31 88 ASN A C 1
ATOM 694 O O . ASN A 1 88 ? -14.226 1.678 13.684 1.00 92.31 88 ASN A O 1
ATOM 698 N N . VAL A 1 89 ? -12.624 1.292 12.152 1.00 94.00 89 VAL A N 1
ATOM 699 C CA . VAL A 1 89 ? -12.724 -0.169 12.104 1.00 94.00 89 VAL A CA 1
ATOM 700 C C . VAL A 1 89 ? -11.350 -0.796 12.330 1.00 94.00 89 VAL A C 1
ATOM 702 O O . VAL A 1 89 ? -10.315 -0.162 12.130 1.00 94.00 89 VAL A O 1
ATOM 705 N N . ASN A 1 90 ? -11.326 -2.055 12.767 1.00 94.56 90 ASN A N 1
ATOM 706 C CA . ASN A 1 90 ? -10.075 -2.790 12.939 1.00 94.56 90 ASN A CA 1
ATOM 707 C C . ASN A 1 90 ? -9.399 -3.011 11.579 1.00 94.56 90 ASN A C 1
ATOM 709 O O . ASN A 1 90 ? -9.994 -3.660 10.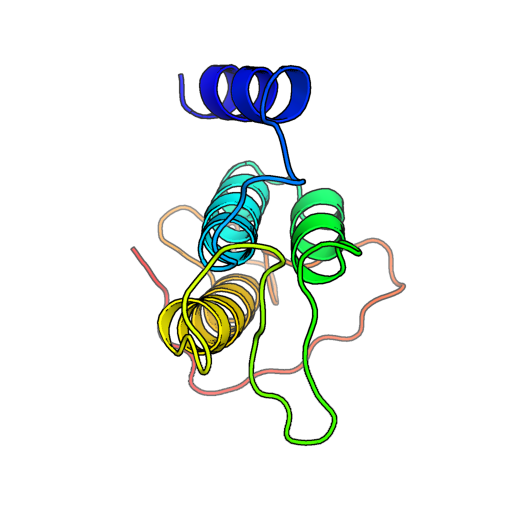720 1.00 94.56 90 ASN A O 1
ATOM 713 N N . ALA A 1 91 ? -8.155 -2.545 11.428 1.00 96.81 91 ALA A N 1
ATOM 714 C CA . ALA A 1 91 ? -7.347 -2.719 10.220 1.00 96.81 91 ALA A CA 1
ATOM 715 C C . ALA A 1 91 ? -8.052 -2.246 8.926 1.00 96.81 91 ALA A C 1
ATOM 717 O O . ALA A 1 91 ? -8.328 -3.061 8.043 1.00 96.81 91 ALA A O 1
ATOM 718 N N . PRO A 1 92 ? -8.337 -0.935 8.789 1.00 97.19 92 PRO A N 1
ATOM 719 C CA . PRO A 1 92 ? -9.194 -0.395 7.725 1.00 97.19 92 PRO A CA 1
ATOM 720 C C . PRO A 1 92 ? -8.628 -0.566 6.310 1.00 97.19 92 PRO A C 1
ATOM 722 O O . PRO A 1 92 ? -9.364 -0.461 5.336 1.00 97.19 92 PRO A O 1
ATOM 725 N N . GLY A 1 93 ? -7.328 -0.828 6.171 1.00 97.56 93 GLY A N 1
ATOM 726 C CA . GLY A 1 93 ? -6.712 -1.103 4.877 1.00 97.56 93 GLY A CA 1
ATOM 727 C C . GLY A 1 93 ? -6.813 -2.559 4.425 1.00 97.56 93 GLY A C 1
ATOM 728 O O . GLY A 1 93 ? -6.347 -2.856 3.333 1.00 97.56 93 GLY A O 1
ATOM 729 N N . PHE A 1 94 ? -7.383 -3.469 5.223 1.00 97.94 94 PHE A N 1
ATOM 730 C CA . PHE A 1 94 ? -7.519 -4.884 4.865 1.00 97.94 94 PHE A CA 1
ATOM 731 C C . PHE A 1 94 ? -8.951 -5.247 4.440 1.00 97.94 94 PHE A C 1
ATOM 733 O O . PHE A 1 94 ? -9.910 -4.676 4.961 1.00 97.94 94 PHE A O 1
ATOM 740 N N . PRO A 1 95 ? -9.137 -6.226 3.530 1.00 96.75 95 PRO A N 1
ATOM 741 C CA . PRO A 1 95 ? -10.471 -6.605 3.076 1.00 96.75 95 PRO A CA 1
ATOM 742 C C . PRO A 1 95 ? -11.344 -7.177 4.198 1.00 96.75 95 PRO A C 1
ATOM 744 O O . PRO A 1 95 ? -11.004 -8.184 4.823 1.00 96.75 95 PRO A O 1
ATOM 747 N N . ALA A 1 96 ? -12.539 -6.610 4.381 1.00 92.56 96 ALA A N 1
ATOM 748 C CA . ALA A 1 96 ? -13.545 -7.084 5.337 1.00 92.56 96 ALA A CA 1
ATOM 749 C C . ALA A 1 96 ? -14.394 -8.258 4.794 1.00 92.56 96 ALA A C 1
ATOM 751 O O . ALA A 1 96 ? -15.570 -8.402 5.116 1.00 92.56 96 ALA A O 1
ATOM 752 N N . ASN A 1 97 ? -13.805 -9.116 3.955 1.00 92.88 97 ASN A N 1
ATOM 753 C CA . ASN A 1 97 ? -14.487 -10.220 3.264 1.00 92.88 97 ASN A CA 1
ATOM 754 C C . ASN A 1 97 ? -14.442 -11.562 4.031 1.00 92.88 97 ASN A C 1
ATOM 756 O O . ASN A 1 97 ? -14.790 -12.609 3.488 1.00 92.88 97 ASN A O 1
ATOM 760 N N . GLY A 1 98 ? -13.970 -11.551 5.282 1.00 92.81 98 GLY A N 1
ATOM 761 C CA . GLY A 1 98 ? -13.868 -12.732 6.147 1.00 92.81 98 GLY A CA 1
ATOM 762 C C . GLY A 1 98 ? -12.684 -13.664 5.856 1.00 92.81 98 GLY A C 1
ATOM 763 O O . GLY A 1 98 ? -12.455 -14.596 6.628 1.00 92.81 98 GLY A O 1
ATOM 764 N N . LYS A 1 99 ? -11.901 -13.420 4.794 1.00 94.56 99 LYS A N 1
ATOM 765 C CA . LYS A 1 99 ? -10.692 -14.207 4.480 1.00 94.56 99 LYS A CA 1
ATOM 766 C C . LYS A 1 99 ? -9.489 -13.812 5.335 1.00 94.56 99 LYS A C 1
ATOM 768 O O . LYS A 1 99 ? -8.598 -14.627 5.556 1.00 94.56 99 LYS A O 1
ATOM 773 N N . TRP A 1 100 ? -9.478 -12.579 5.834 1.00 94.56 100 TRP A N 1
ATOM 774 C CA . TRP A 1 100 ? -8.384 -12.019 6.616 1.00 94.56 100 TRP A CA 1
ATOM 775 C C . TRP A 1 100 ? -8.745 -11.956 8.100 1.00 94.56 100 TRP A C 1
ATOM 777 O O . TRP A 1 100 ? -9.801 -11.457 8.482 1.00 94.56 100 TRP A O 1
ATOM 787 N N . LYS A 1 101 ? -7.845 -12.454 8.952 1.00 95.31 101 LYS A N 1
ATOM 788 C CA . LYS A 1 101 ? -7.931 -12.327 10.413 1.00 95.31 101 LYS A CA 1
ATOM 789 C C . LYS A 1 101 ? -6.751 -11.495 10.892 1.00 95.31 101 LYS A C 1
ATOM 791 O O . LYS A 1 101 ? -5.670 -12.031 11.117 1.00 95.31 101 LYS A O 1
ATOM 796 N N . ILE A 1 102 ? -6.959 -10.187 11.009 1.00 96.00 102 ILE A N 1
ATOM 797 C CA . ILE A 1 102 ? -5.881 -9.243 11.308 1.00 96.00 102 ILE A CA 1
ATOM 798 C C . ILE A 1 102 ? -5.771 -9.012 12.813 1.00 96.00 102 ILE A C 1
ATOM 800 O O . ILE A 1 102 ? -6.760 -8.727 13.487 1.00 96.00 102 ILE A O 1
ATOM 804 N N . LYS A 1 103 ? -4.544 -9.117 13.321 1.00 96.25 103 LYS A N 1
ATOM 805 C CA . LYS A 1 103 ? -4.136 -8.694 14.661 1.00 96.25 103 LYS A CA 1
ATOM 806 C C . LYS A 1 103 ? -2.908 -7.810 14.503 1.00 96.25 103 LYS A C 1
ATOM 808 O O . LYS A 1 103 ? -2.014 -8.153 13.735 1.00 96.25 103 LYS A O 1
ATOM 813 N N . TYR A 1 104 ? -2.873 -6.700 15.220 1.00 96.31 104 TYR A N 1
ATOM 814 C CA . TYR A 1 104 ? -1.742 -5.786 15.243 1.00 96.31 104 TYR A CA 1
ATOM 815 C C . TYR A 1 104 ? -1.683 -5.094 16.601 1.00 96.31 104 TYR A C 1
ATOM 817 O O . TYR A 1 104 ? -2.664 -5.076 17.344 1.00 96.31 104 TYR A O 1
ATOM 825 N N . GLU A 1 105 ? -0.534 -4.519 16.915 1.00 96.62 105 GLU A N 1
ATOM 826 C CA . GLU A 1 105 ? -0.317 -3.744 18.127 1.00 96.62 105 GLU A CA 1
ATOM 827 C C . GLU A 1 105 ? 0.640 -2.592 17.829 1.00 96.62 105 GLU A C 1
ATOM 829 O O . GLU A 1 105 ? 1.465 -2.686 16.923 1.00 96.62 105 GLU A O 1
ATOM 834 N N . ASN A 1 106 ? 0.531 -1.511 18.601 1.00 95.88 106 ASN A N 1
ATOM 835 C CA . ASN A 1 106 ? 1.532 -0.443 18.670 1.00 95.88 106 ASN A CA 1
ATOM 836 C C . ASN A 1 106 ? 1.895 0.248 17.335 1.00 95.88 106 ASN A C 1
ATOM 838 O O . ASN A 1 106 ? 2.942 0.889 17.247 1.00 95.88 106 ASN A O 1
ATOM 842 N N . PHE A 1 107 ? 1.041 0.174 16.308 1.00 96.44 107 PHE A N 1
ATOM 843 C CA . PHE A 1 107 ? 1.187 1.013 15.118 1.00 96.44 107 PHE A CA 1
ATOM 844 C C . PHE A 1 107 ? 0.600 2.398 15.361 1.00 96.44 107 PHE A C 1
ATOM 846 O O . PHE A 1 107 ? -0.524 2.543 15.843 1.00 96.44 107 PHE A O 1
ATOM 853 N N . ASN A 1 108 ? 1.369 3.418 14.989 1.00 93.62 108 ASN A N 1
ATOM 854 C CA . ASN A 1 108 ? 0.896 4.791 14.992 1.00 93.62 108 ASN A CA 1
ATOM 855 C C . ASN A 1 108 ? 0.013 5.026 13.771 1.00 93.62 108 ASN A C 1
ATOM 857 O O . ASN A 1 108 ? 0.377 4.638 12.658 1.00 93.62 108 ASN A O 1
ATOM 861 N N . ARG A 1 109 ? -1.111 5.713 13.983 1.00 94.94 109 ARG A N 1
ATOM 862 C CA . ARG A 1 109 ? -1.936 6.215 12.886 1.00 94.94 109 ARG A CA 1
ATOM 863 C C . ARG A 1 109 ? -1.075 7.104 11.989 1.00 94.94 109 ARG A C 1
ATOM 865 O O . ARG A 1 109 ? -0.383 7.994 12.484 1.00 94.94 109 ARG A O 1
ATOM 872 N N . MET A 1 110 ? -1.098 6.830 10.689 1.00 96.00 110 MET A N 1
ATOM 873 C CA . MET A 1 110 ? -0.397 7.654 9.706 1.00 96.00 110 MET A CA 1
ATOM 874 C C . MET A 1 110 ? -1.220 8.896 9.339 1.00 96.00 110 MET A C 1
ATOM 876 O O . MET A 1 110 ? -2.442 8.860 9.449 1.00 96.00 110 MET A O 1
ATOM 880 N N . PRO A 1 111 ? -0.580 9.973 8.868 1.00 93.25 111 PRO A N 1
ATOM 881 C CA . PRO A 1 111 ? -1.301 11.089 8.263 1.00 93.25 111 PRO A CA 1
ATOM 882 C C . PRO A 1 111 ? -2.022 10.693 6.963 1.00 93.25 111 PRO A C 1
ATOM 884 O O . PRO A 1 111 ? -1.702 9.628 6.376 1.00 93.25 111 PRO A O 1
#

Foldseek 3Di:
DLVVVLVVCVVDPDLLPDQQLVLLVSLLSCLVVLNLVVSVCSLVPPQQDADPVRFTGGNDHDPRDVSNVVSSVVSQLCQQQDEPPADPDGSSSHDPPPPDDDDDDDRHHHD

Sequence (111 aa):
ILENTFNKIQSVWNFEKTWGWDFPMLAMTAARLNRPDEAIDLLLHENFGFDQHGLAYSMKGPFPYFPANGGLLTAVAMMAGAWDGAENVNAPGFPANGKWKIKYENFNRMP

Secondary structure (DSSP, 8-state):
-HHHHHHHHHHH--GGG--STHHHHHHHHHHHTT-HHHHHHHHT-TTSEE-TT--EE-SSS-SS-HHHHHHHHHHHHHHHH-BTT--SSSSTTS--SSS------SPPPB-

pLDDT: mean 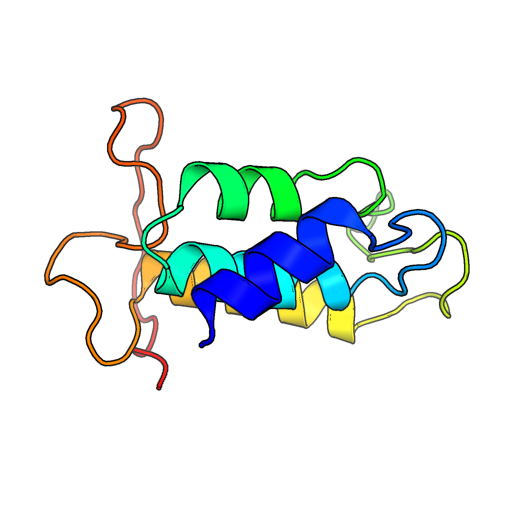93.7, std 5.69, range [69.25, 98.56]

Radius of gyration: 14.03 Å; chains: 1; bounding box: 34×30×37 Å